Protein AF-A0A2K3JVD7-F1 (afdb_monomer)

InterPro domains:
  IPR003736 Phenylacetic acid degradation-related domain [TIGR00369] (41-106)
  IPR006683 Thioesterase domain [PF03061] (61-104)
  IPR029069 HotDog domai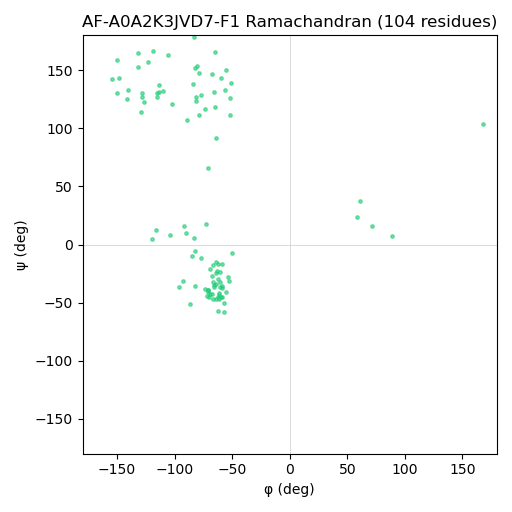n superfamily [SSF54637] (36-105)
  IPR039298 Acyl-coenzyme A thioesterase 13 [PTHR21660] (2-105)

Sequence (106 aa):
MELESVKRYLEKGGETASTVNELPLRFIEPIIMGSLRVDLIEPGRVICSMKIPPRLLNSGNSLHGGATATLVDVVGSAAIPASGHPGLTGVSVEINVSYLDAAYAD

Secondary structure (DSSP, 8-state):
--HHHHHHHHT---TTHHHHHTSPTT-HHHHHHTTEEEEEEETTEEEEEE---GGGB-TTSBB-HHHHHHHHHHHHHHHHHHTTS-TT----S-------S--B--

Organism: Trifolium pratense (NCBI:txid57577)

Mean predicted aligned error: 6.4 Å

Structure (mmCIF, N/CA/C/O backbone):
data_AF-A0A2K3JVD7-F1
#
_entry.id   AF-A0A2K3JVD7-F1
#
loop_
_atom_site.group_PDB
_atom_site.id
_atom_site.type_symbol
_atom_site.label_atom_id
_atom_site.label_al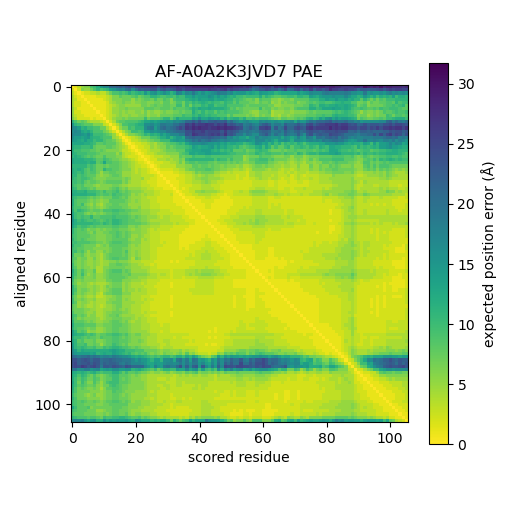t_id
_atom_site.label_comp_id
_atom_site.label_asym_id
_atom_site.label_entity_id
_atom_site.label_seq_id
_atom_site.pdbx_PDB_ins_code
_atom_site.Cartn_x
_atom_site.Cartn_y
_atom_site.Cartn_z
_atom_site.occupancy
_atom_site.B_iso_or_equiv
_atom_site.auth_seq_id
_atom_site.auth_comp_id
_atom_site.auth_asym_id
_atom_site.auth_atom_id
_atom_site.pdbx_PDB_model_num
ATOM 1 N N . MET A 1 1 ? -9.096 21.128 25.927 1.00 58.31 1 MET A N 1
ATOM 2 C CA . MET A 1 1 ? -8.799 19.885 25.180 1.00 58.31 1 MET A CA 1
ATOM 3 C C . MET A 1 1 ? -7.299 19.702 25.283 1.00 58.31 1 MET A C 1
ATOM 5 O O . MET A 1 1 ? -6.552 20.436 24.656 1.00 58.31 1 MET A O 1
ATOM 9 N N . GLU A 1 2 ? -6.890 18.886 26.248 1.00 75.38 2 GLU A N 1
ATOM 10 C CA . GLU A 1 2 ? -5.573 18.954 26.890 1.00 75.38 2 GLU A CA 1
ATOM 11 C C . GLU A 1 2 ? -4.465 18.439 25.964 1.00 75.38 2 GLU A C 1
ATOM 13 O O . GLU A 1 2 ? -4.451 17.253 25.636 1.00 75.38 2 GLU A O 1
ATOM 18 N N . LEU A 1 3 ? -3.513 19.294 25.575 1.00 90.44 3 LEU A N 1
ATOM 19 C CA . LEU A 1 3 ? -2.339 18.927 24.760 1.00 90.44 3 LEU A CA 1
ATOM 20 C C . LEU A 1 3 ? -1.544 17.753 25.365 1.00 90.44 3 LEU A C 1
ATOM 22 O O . LEU A 1 3 ? -0.988 16.926 24.646 1.00 90.44 3 LEU A O 1
ATOM 26 N N . GLU A 1 4 ? -1.594 17.605 26.687 1.00 90.62 4 GLU A N 1
ATOM 27 C CA . GLU A 1 4 ? -1.018 16.478 27.428 1.00 90.62 4 GLU A CA 1
ATOM 28 C C . GLU A 1 4 ? -1.657 15.117 27.103 1.00 90.62 4 GLU A C 1
ATOM 30 O O . GLU A 1 4 ? -1.046 14.066 27.291 1.00 90.62 4 GLU A O 1
ATOM 35 N N . SER A 1 5 ? -2.903 15.085 26.626 1.00 87.44 5 SER A N 1
ATOM 36 C CA . SER A 1 5 ? -3.523 13.843 26.143 1.00 87.44 5 SER A CA 1
ATOM 37 C C . SER A 1 5 ? -2.950 13.407 24.792 1.00 87.44 5 SER A C 1
ATOM 39 O O . SER A 1 5 ? -2.684 12.223 24.603 1.00 87.44 5 SER A O 1
ATOM 41 N N . VAL A 1 6 ? -2.677 14.364 23.898 1.00 87.69 6 VAL A N 1
ATOM 42 C CA . VAL A 1 6 ? -2.039 14.125 22.594 1.00 87.69 6 VAL A CA 1
ATOM 43 C C . VAL A 1 6 ? -0.604 13.6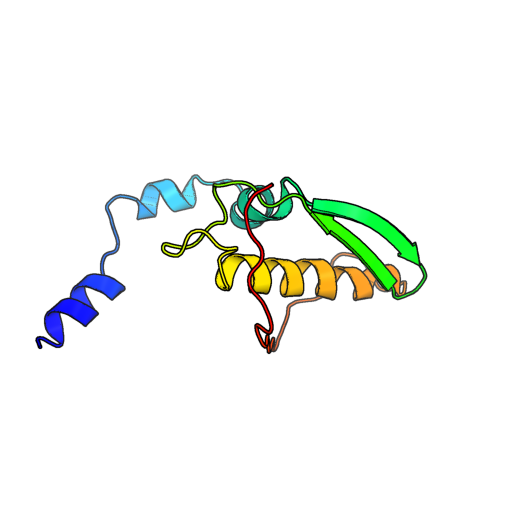50 22.795 1.00 87.69 6 VAL A C 1
ATOM 45 O O . VAL A 1 6 ? -0.212 12.631 22.231 1.00 87.69 6 VAL A O 1
ATOM 48 N N . LYS A 1 7 ? 0.154 14.332 23.661 1.00 87.75 7 LYS A N 1
ATOM 49 C CA . LYS A 1 7 ? 1.522 13.942 24.015 1.00 87.75 7 LYS A CA 1
ATOM 50 C C . LYS A 1 7 ? 1.574 12.521 24.570 1.00 87.75 7 LYS A C 1
ATOM 52 O O . LYS A 1 7 ? 2.301 11.691 24.042 1.00 87.75 7 LYS A O 1
ATOM 57 N N . ARG A 1 8 ? 0.730 12.197 25.556 1.00 87.06 8 ARG A N 1
ATOM 58 C CA . ARG A 1 8 ? 0.650 10.835 26.113 1.00 87.06 8 ARG A CA 1
ATOM 59 C C . ARG A 1 8 ? 0.217 9.782 25.104 1.00 87.06 8 ARG A C 1
ATOM 61 O O . ARG A 1 8 ? 0.590 8.631 25.272 1.00 87.06 8 ARG A O 1
ATOM 68 N N . TYR A 1 9 ? -0.589 10.140 24.106 1.00 82.56 9 TYR A N 1
ATOM 69 C CA . TYR A 1 9 ? -0.962 9.222 23.034 1.00 82.56 9 TYR A CA 1
ATOM 70 C C . TYR A 1 9 ? 0.231 8.915 22.115 1.00 82.56 9 TYR A C 1
ATOM 72 O O . TYR A 1 9 ? 0.478 7.748 21.827 1.00 82.56 9 TYR A O 1
ATOM 80 N N . LEU A 1 10 ? 0.993 9.938 21.710 1.00 83.69 10 LEU A N 1
ATOM 81 C CA . LEU A 1 10 ? 2.177 9.789 20.852 1.00 83.69 10 LEU A CA 1
ATOM 82 C C . LEU A 1 10 ? 3.359 9.126 21.577 1.00 83.69 10 LEU A C 1
ATOM 84 O O . LEU A 1 10 ? 4.061 8.307 20.996 1.00 83.69 10 LEU A O 1
ATOM 88 N N . GLU A 1 11 ? 3.566 9.460 22.851 1.00 85.19 11 GLU A N 1
ATOM 89 C CA . GLU A 1 11 ? 4.664 8.962 23.690 1.00 85.19 11 GLU A CA 1
ATOM 90 C C . GLU A 1 11 ? 4.305 7.680 24.448 1.00 85.19 11 GLU A C 1
ATOM 92 O O . GLU A 1 11 ? 5.059 7.247 25.321 1.00 85.19 11 GLU A O 1
ATOM 97 N N . LYS A 1 12 ? 3.164 7.049 24.140 1.00 68.62 12 LYS A N 1
ATOM 98 C CA . LYS A 1 12 ? 2.780 5.754 24.708 1.00 68.62 12 LYS A CA 1
ATOM 99 C C . LYS A 1 12 ? 3.668 4.647 24.123 1.00 68.62 12 LYS A C 1
ATOM 101 O O . LYS A 1 12 ? 3.206 3.769 23.403 1.00 68.62 12 LYS A O 1
ATOM 106 N N . GLY A 1 13 ? 4.962 4.686 24.431 1.00 61.09 13 GLY A N 1
ATOM 107 C CA . GLY A 1 13 ? 5.855 3.546 24.309 1.00 61.09 13 GLY A CA 1
ATOM 108 C C . GLY A 1 13 ? 5.361 2.488 25.283 1.00 61.09 13 GLY A C 1
ATOM 109 O O . GLY A 1 13 ? 5.654 2.547 26.473 1.00 61.09 13 GLY A O 1
ATOM 110 N N . GLY A 1 14 ? 4.502 1.595 24.801 1.00 56.38 14 GLY A N 1
ATOM 111 C CA . GLY A 1 14 ? 3.979 0.505 25.608 1.00 56.38 14 GLY A CA 1
ATOM 112 C C . GLY A 1 14 ? 5.087 -0.466 26.010 1.00 56.38 14 GLY A C 1
ATOM 113 O O . GLY A 1 14 ? 6.151 -0.516 25.391 1.00 56.38 14 GLY A O 1
ATOM 114 N N . GLU A 1 15 ? 4.779 -1.318 26.987 1.00 56.06 15 GLU A N 1
ATOM 115 C CA . GLU A 1 15 ? 5.540 -2.526 27.361 1.00 56.06 15 GLU A CA 1
ATOM 116 C C . GLU A 1 15 ? 5.881 -3.444 26.160 1.00 56.06 15 GLU A C 1
ATOM 118 O O . GLU A 1 15 ? 6.654 -4.384 26.289 1.00 56.06 15 GLU A O 1
ATOM 123 N N . THR A 1 16 ? 5.339 -3.150 24.977 1.00 57.84 16 THR A N 1
ATOM 124 C CA . THR A 1 16 ? 5.556 -3.792 23.681 1.00 57.84 16 THR A CA 1
ATOM 125 C C . THR A 1 16 ? 6.860 -3.429 22.970 1.00 57.84 16 THR A C 1
ATOM 127 O O . THR A 1 16 ? 7.180 -4.093 21.990 1.00 57.84 16 THR A O 1
ATOM 130 N N . ALA A 1 17 ? 7.630 -2.419 23.390 1.00 64.44 17 ALA A N 1
ATOM 131 C CA . ALA A 1 17 ? 8.852 -2.033 22.664 1.00 64.44 17 ALA A CA 1
ATOM 132 C C . ALA A 1 17 ? 9.897 -3.168 22.587 1.00 64.44 17 ALA A C 1
ATOM 134 O O . ALA A 1 17 ? 10.539 -3.344 21.553 1.00 64.44 17 ALA A O 1
ATOM 135 N N . SER A 1 18 ? 10.035 -3.973 23.648 1.00 69.56 18 SER A N 1
ATOM 136 C CA . SER A 1 18 ? 10.877 -5.178 23.635 1.00 69.56 18 SER A CA 1
ATOM 137 C C . SER A 1 18 ? 10.310 -6.253 22.706 1.00 69.56 18 SER A C 1
ATOM 139 O O . SER A 1 18 ? 11.055 -6.818 21.914 1.00 69.56 18 SER A O 1
ATOM 141 N N . THR A 1 19 ? 8.992 -6.467 22.727 1.00 76.12 19 THR A N 1
ATOM 142 C CA . THR A 1 19 ? 8.288 -7.424 21.858 1.00 76.12 19 THR A CA 1
ATOM 143 C C . THR A 1 19 ? 8.377 -7.049 20.377 1.00 76.12 19 THR A C 1
ATOM 145 O O . THR A 1 19 ? 8.456 -7.922 19.522 1.00 76.12 19 THR A O 1
ATOM 148 N N . VAL A 1 20 ? 8.401 -5.753 20.046 1.00 75.12 20 VAL A N 1
ATOM 149 C CA . VAL A 1 20 ? 8.550 -5.274 18.661 1.00 75.12 20 VAL A CA 1
ATOM 150 C C . VAL A 1 20 ? 9.921 -5.641 18.092 1.00 75.12 20 VAL A C 1
ATOM 152 O O . VAL A 1 20 ? 10.007 -5.986 16.917 1.00 75.12 20 VAL A O 1
ATOM 155 N N . ASN A 1 21 ? 10.975 -5.641 18.913 1.00 80.50 21 ASN A N 1
ATOM 156 C CA . ASN A 1 21 ? 12.309 -6.071 18.479 1.00 80.50 21 ASN A CA 1
ATOM 157 C C . ASN A 1 21 ? 12.387 -7.582 18.201 1.00 80.50 21 ASN A C 1
ATOM 159 O O . ASN A 1 21 ? 13.287 -8.021 17.490 1.00 80.50 21 ASN A O 1
ATOM 163 N N . GLU A 1 22 ? 11.464 -8.371 18.758 1.00 85.50 22 GLU A N 1
ATOM 164 C CA . GLU A 1 22 ? 11.360 -9.816 18.519 1.00 85.50 22 GLU A CA 1
ATOM 165 C C . GLU A 1 22 ? 10.545 -10.149 17.260 1.00 85.50 22 GLU A C 1
ATOM 167 O O . GLU A 1 22 ? 10.524 -11.303 16.822 1.00 85.50 22 GLU A O 1
ATOM 172 N N . LEU A 1 23 ? 9.875 -9.161 16.653 1.00 83.44 23 LEU A N 1
ATOM 173 C CA . LEU A 1 23 ? 9.148 -9.377 15.409 1.00 83.44 23 LEU A CA 1
ATOM 174 C C . LEU A 1 23 ? 10.122 -9.680 14.260 1.00 83.44 23 LEU A C 1
ATOM 176 O O . LEU A 1 23 ? 11.226 -9.133 14.210 1.00 83.44 23 LEU A O 1
ATOM 180 N N . PRO A 1 24 ? 9.717 -10.522 13.293 1.00 84.25 24 PRO A N 1
ATOM 181 C CA . PRO A 1 24 ? 10.532 -10.788 12.118 1.00 84.25 24 PRO A CA 1
ATOM 182 C C . PRO A 1 24 ? 10.907 -9.502 11.376 1.00 84.25 24 PRO A C 1
ATOM 184 O O . PRO A 1 24 ? 10.136 -8.539 11.325 1.00 84.25 24 PRO A O 1
ATOM 187 N N . LEU A 1 25 ? 12.070 -9.509 10.720 1.00 79.88 25 LEU A N 1
ATOM 188 C CA . LEU A 1 25 ? 12.399 -8.471 9.746 1.00 79.88 25 LEU A CA 1
ATOM 189 C C . LEU A 1 25 ? 11.253 -8.338 8.741 1.00 79.88 25 LEU A C 1
ATOM 191 O O . LEU A 1 25 ? 10.713 -9.348 8.285 1.00 79.88 25 LEU A O 1
ATOM 195 N N . ARG A 1 26 ? 10.916 -7.093 8.383 1.00 80.56 26 ARG A N 1
ATOM 196 C CA . ARG A 1 26 ? 9.835 -6.795 7.434 1.00 80.56 26 ARG A CA 1
ATOM 197 C C . ARG A 1 26 ? 8.467 -7.299 7.911 1.00 80.56 26 ARG A C 1
ATOM 199 O O . ARG A 1 26 ? 7.698 -7.806 7.114 1.00 80.56 26 ARG A O 1
ATOM 206 N N . PHE A 1 27 ? 8.154 -7.223 9.210 1.00 84.00 27 PHE A N 1
ATOM 207 C CA . PHE A 1 27 ? 6.888 -7.750 9.753 1.00 84.00 27 PHE A CA 1
ATOM 208 C C . PHE A 1 27 ? 5.627 -7.056 9.208 1.00 84.00 27 PHE A C 1
ATOM 210 O O . PHE A 1 27 ? 4.545 -7.642 9.248 1.00 84.00 27 PHE A O 1
ATOM 217 N N . ILE A 1 28 ? 5.746 -5.823 8.703 1.00 85.75 28 ILE A N 1
ATOM 218 C CA . ILE A 1 28 ? 4.621 -5.058 8.147 1.00 85.75 28 ILE A CA 1
ATOM 219 C C . ILE A 1 28 ? 4.181 -5.664 6.810 1.00 85.75 28 ILE A C 1
ATOM 221 O O . ILE A 1 28 ? 2.982 -5.797 6.550 1.00 85.75 28 ILE A O 1
ATOM 225 N N . GLU A 1 29 ? 5.131 -6.082 5.974 1.00 86.75 29 GLU A N 1
ATOM 226 C CA . GLU A 1 29 ? 4.843 -6.602 4.643 1.00 86.75 29 GLU A CA 1
ATOM 227 C C . GLU A 1 29 ? 3.974 -7.872 4.666 1.00 86.75 29 GLU A C 1
ATOM 229 O O . GLU A 1 29 ? 2.960 -7.874 3.978 1.00 86.75 29 GLU A O 1
ATOM 234 N N . PRO A 1 30 ? 4.225 -8.917 5.479 1.00 87.62 30 PRO A N 1
ATOM 235 C CA . PRO A 1 30 ? 3.326 -10.064 5.608 1.00 87.62 30 PRO A CA 1
ATOM 236 C C . PRO A 1 30 ? 1.916 -9.698 6.081 1.00 87.62 30 PRO A C 1
ATOM 238 O O . PRO A 1 30 ? 0.941 -10.305 5.632 1.00 87.62 30 PRO A O 1
ATOM 241 N N . ILE A 1 31 ? 1.781 -8.700 6.964 1.00 89.69 31 ILE A N 1
ATOM 242 C CA . ILE A 1 31 ? 0.473 -8.260 7.470 1.00 89.69 31 ILE A CA 1
ATOM 243 C C . ILE A 1 31 ? -0.362 -7.691 6.319 1.00 89.69 31 ILE A C 1
ATOM 245 O O . ILE A 1 31 ? -1.531 -8.065 6.158 1.00 89.69 31 ILE A O 1
ATOM 249 N N . ILE A 1 32 ? 0.246 -6.830 5.502 1.00 93.00 32 ILE A N 1
ATOM 250 C CA . ILE A 1 32 ? -0.435 -6.087 4.438 1.00 93.00 32 ILE A CA 1
ATOM 251 C C . ILE A 1 32 ?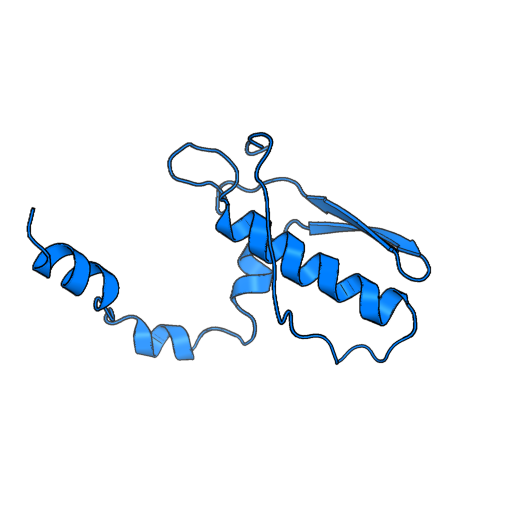 -0.502 -6.905 3.145 1.00 93.00 32 ILE A C 1
ATOM 253 O O . ILE A 1 32 ? -1.578 -7.110 2.597 1.00 93.00 32 ILE A O 1
ATOM 257 N N . MET A 1 33 ? 0.621 -7.445 2.685 1.00 91.31 33 MET A N 1
ATOM 258 C CA . MET A 1 33 ? 0.751 -8.136 1.400 1.00 91.31 33 MET A CA 1
ATOM 259 C C . MET A 1 33 ? 0.295 -9.596 1.427 1.00 91.31 33 MET A C 1
ATOM 261 O O . MET A 1 33 ? 0.265 -10.234 0.381 1.00 91.31 33 MET A O 1
ATOM 265 N N . GLY A 1 34 ? -0.072 -10.153 2.586 1.00 90.50 34 GLY A N 1
ATOM 266 C CA . GLY A 1 34 ? -0.427 -11.573 2.705 1.00 90.50 34 GLY A CA 1
ATOM 267 C C . GLY A 1 34 ? -1.599 -12.040 1.823 1.00 90.50 34 GLY A C 1
ATOM 268 O O . GLY A 1 34 ? -1.761 -13.240 1.632 1.00 90.50 34 GLY A O 1
ATOM 269 N N . SER A 1 35 ? -2.418 -11.126 1.286 1.00 90.50 35 SER A N 1
ATOM 270 C CA . SER A 1 35 ? -3.468 -11.429 0.294 1.00 90.50 35 SER A CA 1
ATOM 271 C C . SER A 1 35 ? -3.245 -10.773 -1.076 1.00 90.50 35 SER A C 1
ATOM 273 O O . SER A 1 35 ? -4.157 -10.769 -1.905 1.00 90.50 35 SER A O 1
ATOM 275 N N . LEU A 1 36 ? -2.050 -10.229 -1.324 1.00 95.06 36 LEU A N 1
ATOM 276 C CA . LEU A 1 36 ? -1.660 -9.665 -2.611 1.00 95.06 36 LEU A CA 1
ATOM 277 C C . LEU A 1 36 ? -1.327 -10.796 -3.593 1.00 95.06 36 LEU A C 1
ATOM 279 O O . LEU A 1 36 ? -0.517 -11.677 -3.304 1.00 95.06 36 LEU A O 1
ATOM 283 N N . ARG A 1 37 ? -1.924 -10.749 -4.780 1.00 95.88 37 ARG A N 1
ATOM 284 C CA . ARG A 1 37 ? -1.650 -11.642 -5.903 1.00 95.88 37 ARG A CA 1
ATOM 285 C C . ARG A 1 37 ? -1.022 -10.836 -7.028 1.00 95.88 37 ARG A C 1
ATOM 287 O O . ARG A 1 37 ? -1.561 -9.809 -7.417 1.00 95.88 37 ARG A O 1
ATOM 294 N N . VAL A 1 38 ? 0.085 -11.324 -7.580 1.00 96.38 38 VAL A N 1
ATOM 295 C CA . VAL A 1 38 ? 0.645 -10.776 -8.819 1.00 96.38 38 VAL A CA 1
ATOM 296 C C . VAL A 1 38 ? -0.118 -11.369 -9.999 1.00 96.38 38 VAL A C 1
ATOM 298 O O . VAL A 1 38 ? -0.188 -12.589 -10.146 1.00 96.38 38 VAL A O 1
ATOM 301 N N . ASP A 1 39 ? -0.690 -10.505 -10.830 1.00 97.62 39 ASP A N 1
ATOM 302 C CA . ASP A 1 39 ? -1.463 -10.893 -12.008 1.00 97.62 39 ASP A CA 1
ATOM 303 C C . ASP A 1 39 ? -0.607 -10.863 -13.280 1.00 97.62 39 ASP A C 1
ATOM 305 O O . ASP A 1 39 ? -0.777 -11.715 -14.151 1.00 97.62 39 ASP A O 1
ATOM 309 N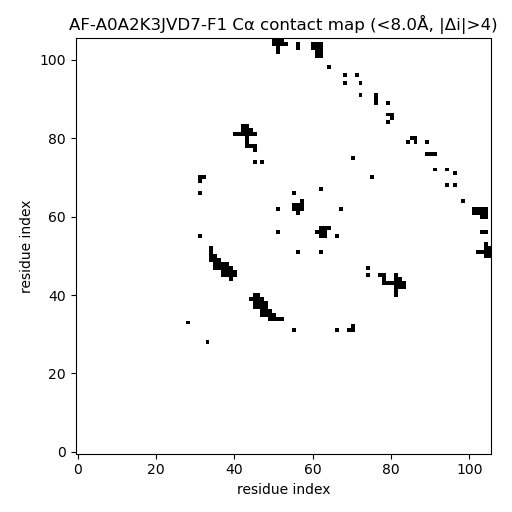 N . LEU A 1 40 ? 0.313 -9.895 -13.386 1.00 97.50 40 LEU A N 1
ATOM 310 C CA . LEU A 1 40 ? 1.179 -9.702 -14.551 1.00 97.50 40 LEU A CA 1
ATOM 311 C C . LEU A 1 40 ? 2.482 -8.989 -14.169 1.00 97.50 40 LEU A C 1
ATOM 313 O O . LEU A 1 40 ? 2.468 -8.048 -13.376 1.00 97.50 40 LEU A O 1
ATOM 317 N N . ILE A 1 41 ? 3.588 -9.396 -14.796 1.00 95.94 41 ILE A N 1
ATOM 318 C CA . ILE A 1 41 ? 4.858 -8.662 -14.793 1.00 95.94 41 ILE A CA 1
ATOM 319 C C . ILE A 1 41 ? 5.321 -8.505 -16.243 1.00 95.94 41 ILE A C 1
ATOM 321 O O . ILE A 1 41 ? 5.444 -9.488 -16.971 1.00 95.94 41 ILE A O 1
ATOM 325 N N . GLU A 1 42 ? 5.601 -7.270 -16.637 1.00 95.56 42 GLU A N 1
ATOM 326 C CA . GLU A 1 42 ? 6.166 -6.871 -17.928 1.00 95.56 42 GLU A CA 1
ATOM 327 C C . GLU A 1 42 ? 7.333 -5.896 -17.678 1.00 95.56 42 GLU A C 1
ATOM 329 O O . GLU A 1 42 ? 7.453 -5.365 -16.568 1.00 95.56 42 GLU A O 1
ATOM 334 N N . PRO A 1 43 ? 8.200 -5.620 -18.672 1.00 94.69 43 PRO A N 1
ATOM 335 C CA . PRO A 1 43 ? 9.259 -4.627 -18.524 1.00 94.69 43 PRO A CA 1
ATOM 336 C C . PRO A 1 43 ? 8.724 -3.275 -18.025 1.00 94.69 43 PRO A C 1
ATOM 338 O O . PRO A 1 43 ? 7.987 -2.584 -18.726 1.00 94.69 43 PRO A O 1
ATOM 341 N N . GLY A 1 44 ? 9.078 -2.923 -16.788 1.00 90.75 44 GLY A N 1
ATOM 342 C CA . GLY A 1 44 ? 8.647 -1.698 -16.107 1.00 90.75 44 GLY A CA 1
ATOM 343 C C . GLY A 1 44 ? 7.185 -1.640 -15.666 1.00 90.75 44 GLY A C 1
ATOM 344 O O . GLY A 1 44 ? 6.695 -0.561 -15.333 1.00 90.75 44 GLY A O 1
ATOM 345 N N . ARG A 1 45 ? 6.477 -2.775 -15.625 1.00 94.75 45 ARG A N 1
ATOM 346 C CA . ARG A 1 45 ? 5.071 -2.825 -15.214 1.00 94.75 45 ARG A CA 1
ATOM 347 C C . ARG A 1 45 ? 4.771 -4.054 -14.370 1.00 94.75 45 ARG A C 1
ATOM 349 O O . ARG A 1 45 ? 5.097 -5.179 -14.733 1.00 94.75 45 ARG A O 1
ATOM 356 N N . VAL A 1 46 ? 4.073 -3.828 -13.263 1.00 94.88 46 VAL A N 1
ATOM 357 C CA . VAL A 1 46 ? 3.572 -4.875 -12.371 1.00 94.88 46 VAL A CA 1
ATOM 358 C C . VAL A 1 46 ? 2.084 -4.631 -12.151 1.00 94.88 46 VAL A C 1
ATOM 360 O O . VAL A 1 46 ? 1.678 -3.508 -11.858 1.00 94.88 46 VAL A O 1
ATOM 363 N N . ILE A 1 47 ? 1.271 -5.671 -12.318 1.00 96.75 47 ILE A N 1
ATOM 364 C CA . ILE A 1 47 ? -0.159 -5.650 -12.000 1.00 96.75 47 ILE A CA 1
ATOM 365 C C . ILE A 1 47 ? -0.400 -6.635 -10.871 1.00 96.75 47 ILE A C 1
ATOM 367 O O . ILE A 1 47 ? 0.009 -7.795 -10.960 1.00 96.75 47 ILE A O 1
ATOM 371 N N . CYS A 1 48 ? -1.101 -6.173 -9.842 1.00 96.31 48 CYS A N 1
ATOM 372 C CA . CYS A 1 48 ? -1.503 -6.991 -8.715 1.00 96.31 48 CYS A CA 1
ATOM 373 C C . CYS A 1 48 ? -2.987 -6.801 -8.405 1.00 96.31 48 CYS A C 1
ATOM 375 O O . CYS A 1 48 ? -3.541 -5.717 -8.595 1.00 96.31 48 CYS A O 1
ATOM 377 N N . SER A 1 49 ? -3.580 -7.834 -7.821 1.00 95.62 49 SER A N 1
ATOM 378 C CA . SER A 1 49 ? -4.921 -7.833 -7.255 1.00 95.62 49 SER A CA 1
ATOM 379 C C . SER A 1 49 ? -4.861 -8.239 -5.788 1.00 95.62 49 SER A C 1
ATOM 381 O O . SER A 1 49 ? -3.908 -8.871 -5.329 1.00 95.62 49 SER A O 1
ATOM 383 N N . MET A 1 50 ? -5.872 -7.854 -5.015 1.00 94.50 50 MET A N 1
ATOM 384 C CA . MET A 1 50 ? -5.922 -8.166 -3.593 1.00 94.50 50 MET A CA 1
ATOM 385 C C . MET A 1 50 ? -7.363 -8.290 -3.123 1.00 94.50 50 MET A C 1
ATOM 387 O O . MET A 1 50 ? -8.171 -7.391 -3.344 1.00 94.50 50 MET A O 1
ATOM 391 N N . LYS A 1 51 ? -7.664 -9.383 -2.418 1.00 95.06 51 LYS A N 1
ATOM 392 C CA . LYS A 1 51 ? -8.866 -9.469 -1.582 1.00 95.06 51 LYS A CA 1
ATOM 393 C C . LYS A 1 51 ? -8.578 -8.781 -0.257 1.00 95.06 51 LYS A C 1
ATOM 395 O O . LYS A 1 51 ? -7.570 -9.105 0.381 1.00 95.06 51 LYS A O 1
ATOM 400 N N . ILE A 1 52 ? -9.431 -7.840 0.141 1.00 95.69 52 ILE A N 1
ATOM 401 C CA . ILE A 1 52 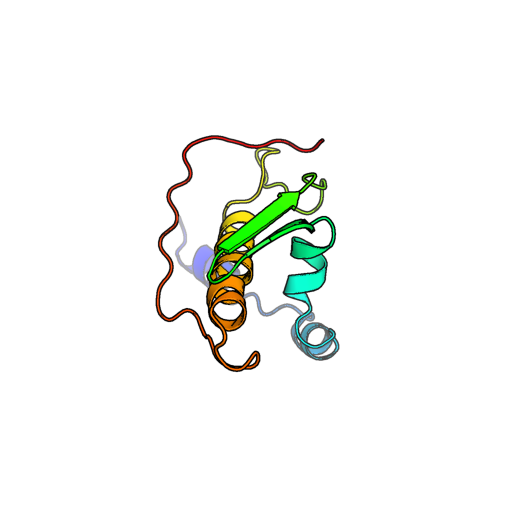? -9.223 -7.025 1.342 1.00 95.69 52 ILE A CA 1
ATOM 402 C C . ILE A 1 52 ? -9.611 -7.852 2.571 1.00 95.69 52 ILE A C 1
ATOM 404 O O . ILE A 1 52 ? -10.788 -8.148 2.761 1.00 95.69 52 ILE A O 1
ATOM 408 N N . PRO A 1 53 ? -8.648 -8.241 3.424 1.00 94.88 53 PRO A N 1
ATOM 409 C CA . PRO A 1 53 ? -8.950 -9.003 4.619 1.00 94.88 53 PRO A CA 1
ATOM 410 C C . PRO A 1 53 ? -9.406 -8.066 5.753 1.00 94.88 53 PRO A C 1
ATOM 412 O O . PRO A 1 53 ? -8.910 -6.938 5.848 1.00 94.88 53 PRO A O 1
ATOM 415 N N . PRO A 1 54 ? -10.239 -8.543 6.701 1.00 95.31 54 PRO A N 1
ATOM 416 C CA . PRO A 1 54 ? -10.741 -7.726 7.812 1.00 95.31 54 PRO A CA 1
ATOM 417 C C . PRO A 1 54 ? -9.653 -7.013 8.631 1.00 95.31 54 PRO A C 1
ATOM 419 O O . PRO A 1 54 ? -9.858 -5.904 9.111 1.00 95.31 54 PRO A O 1
ATOM 422 N N . ARG A 1 55 ? -8.462 -7.618 8.751 1.00 94.25 55 ARG A N 1
ATOM 423 C CA . ARG A 1 55 ? -7.319 -7.049 9.490 1.00 94.25 55 ARG A CA 1
ATOM 424 C C . ARG A 1 55 ? -6.765 -5.739 8.908 1.00 94.25 55 ARG A C 1
ATOM 426 O O . ARG A 1 55 ? -5.973 -5.091 9.578 1.00 94.25 55 ARG A O 1
ATOM 433 N N . LEU A 1 56 ? -7.116 -5.387 7.669 1.00 95.81 56 LEU A N 1
ATOM 434 C CA . LEU A 1 56 ? -6.664 -4.155 7.007 1.00 95.81 56 LEU A CA 1
ATOM 435 C C . LEU A 1 56 ? -7.745 -3.076 6.950 1.00 95.81 56 LEU A C 1
ATOM 437 O O . LEU A 1 56 ? -7.554 -2.055 6.289 1.00 95.81 56 LEU A O 1
ATOM 441 N N . LEU A 1 57 ? -8.877 -3.287 7.619 1.00 97.06 57 LEU A N 1
ATOM 442 C CA . LEU A 1 57 ? -9.931 -2.290 7.692 1.00 97.06 57 LEU A CA 1
ATOM 443 C C . LEU A 1 57 ? -9.603 -1.209 8.728 1.00 97.06 57 LEU A C 1
ATOM 445 O O . LEU A 1 57 ? -8.967 -1.455 9.751 1.00 97.06 57 LEU A O 1
ATOM 449 N N . ASN A 1 58 ? -10.062 0.006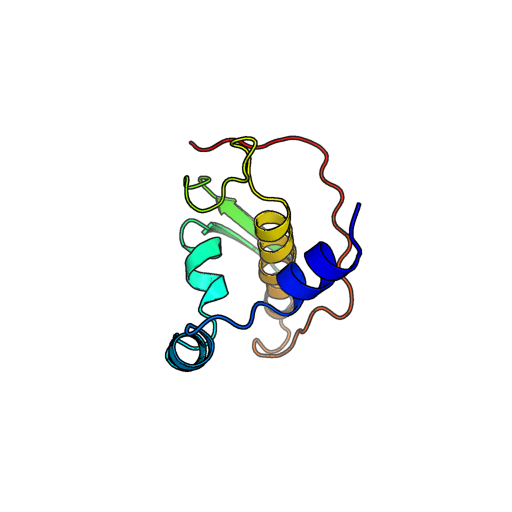 8.455 1.00 96.06 58 ASN A N 1
ATOM 450 C CA . ASN A 1 58 ? -10.111 1.099 9.416 1.00 96.06 58 ASN A CA 1
ATOM 451 C C . ASN A 1 58 ? -11.376 1.011 10.293 1.00 96.06 58 ASN A C 1
ATOM 453 O O . ASN A 1 58 ? -12.231 0.144 10.113 1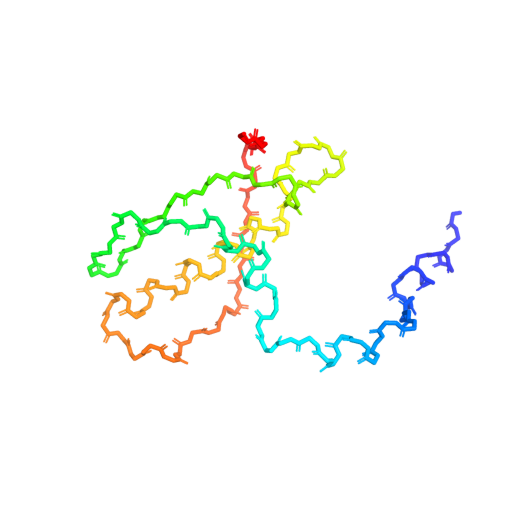.00 96.06 58 ASN A O 1
ATOM 457 N N . SER A 1 59 ? -11.525 1.949 11.231 1.00 95.75 59 SER A N 1
ATOM 458 C CA . SER A 1 59 ? -12.704 2.046 12.107 1.00 95.75 59 SER A CA 1
ATOM 459 C C . SER A 1 59 ? -14.022 2.317 11.367 1.00 95.75 59 SER A C 1
ATOM 461 O O . SER A 1 59 ? -15.091 2.099 11.929 1.00 95.75 59 SER A O 1
ATOM 463 N N . GLY A 1 60 ? -13.958 2.775 10.115 1.00 95.88 60 GLY A N 1
ATOM 464 C CA . GLY A 1 60 ? -15.091 2.941 9.206 1.00 95.88 60 GLY A CA 1
ATOM 465 C C . GLY A 1 60 ? -15.369 1.718 8.324 1.00 95.88 60 GLY A C 1
ATOM 466 O O . GLY A 1 60 ? -16.075 1.856 7.330 1.00 95.88 60 GLY A O 1
ATOM 467 N N . ASN A 1 61 ? -14.814 0.542 8.648 1.00 96.25 61 ASN A N 1
ATOM 468 C CA . ASN A 1 61 ? -15.016 -0.728 7.934 1.00 96.25 61 ASN A CA 1
ATOM 469 C C . ASN A 1 61 ? -14.628 -0.717 6.443 1.00 96.25 61 ASN A C 1
ATOM 471 O O . ASN A 1 61 ? -15.110 -1.541 5.670 1.00 96.25 61 ASN A O 1
ATOM 475 N N . SER A 1 62 ? -13.739 0.185 6.032 1.00 97.62 62 SER A N 1
ATOM 476 C CA . SER A 1 62 ? -13.149 0.221 4.686 1.00 97.62 62 SER A CA 1
ATOM 477 C C . SER A 1 62 ? -11.637 0.040 4.769 1.00 97.62 62 SER A C 1
ATOM 479 O O . SER A 1 62 ? -11.060 0.131 5.852 1.00 97.62 62 SER A O 1
ATOM 481 N N . LEU A 1 63 ? -10.978 -0.230 3.643 1.00 97.12 63 LEU A N 1
ATOM 482 C CA . LEU A 1 63 ? -9.529 -0.386 3.575 1.00 97.12 63 LEU A CA 1
ATOM 483 C C . LEU A 1 63 ? -8.816 0.816 4.217 1.00 97.12 63 LEU A C 1
ATOM 485 O O . LEU A 1 63 ? -9.071 1.977 3.894 1.00 97.12 63 LEU A O 1
ATOM 489 N N . HIS A 1 64 ? -7.925 0.534 5.164 1.00 97.25 64 HIS A N 1
ATOM 490 C CA . HIS A 1 64 ? -7.196 1.559 5.894 1.00 97.25 64 HIS A CA 1
ATOM 491 C C . HIS A 1 64 ? -6.250 2.321 4.960 1.00 97.25 64 HIS A C 1
ATOM 493 O O . HIS A 1 64 ? -5.440 1.709 4.267 1.00 97.25 64 HIS A O 1
ATOM 499 N N . GLY A 1 65 ? -6.279 3.658 5.000 1.00 96.44 65 GLY A N 1
ATOM 500 C CA . GLY A 1 65 ? -5.436 4.491 4.130 1.00 96.44 65 GLY A CA 1
ATOM 501 C C . GLY A 1 65 ? -3.945 4.166 4.260 1.00 96.44 65 GLY A C 1
ATOM 502 O O . GLY A 1 65 ? -3.258 3.999 3.263 1.00 96.44 65 GLY A O 1
ATOM 503 N N . GLY A 1 66 ? -3.465 3.937 5.486 1.00 94.75 66 GLY A N 1
ATOM 504 C CA . GLY A 1 66 ? -2.098 3.453 5.727 1.00 94.75 66 GLY A CA 1
ATOM 505 C C . GLY A 1 66 ? -1.771 2.108 5.057 1.00 94.75 66 GLY A C 1
ATOM 506 O O . GLY A 1 66 ? -0.675 1.959 4.533 1.00 94.75 66 GLY A O 1
ATOM 507 N N . ALA A 1 67 ? -2.715 1.159 4.999 1.00 95.19 67 ALA A N 1
ATOM 508 C CA . ALA A 1 67 ? -2.495 -0.109 4.299 1.00 95.19 67 ALA A CA 1
ATOM 509 C C . ALA A 1 67 ? -2.410 0.107 2.781 1.00 95.19 67 ALA A C 1
ATOM 511 O O . ALA A 1 67 ? -1.513 -0.426 2.133 1.00 95.19 67 ALA A O 1
ATOM 512 N N . THR A 1 68 ? -3.287 0.948 2.225 1.00 95.50 68 THR A N 1
ATOM 513 C CA . THR A 1 68 ? -3.228 1.370 0.818 1.00 95.50 68 THR A CA 1
ATOM 514 C C . THR A 1 68 ? -1.906 2.067 0.490 1.00 95.50 68 THR A C 1
ATOM 516 O O . THR A 1 68 ? -1.290 1.741 -0.519 1.00 95.50 68 THR A O 1
ATOM 519 N N . ALA A 1 69 ? -1.432 2.983 1.339 1.00 95.12 69 ALA A N 1
ATOM 520 C CA . ALA A 1 69 ? -0.161 3.674 1.133 1.00 95.12 69 ALA A CA 1
ATOM 521 C C . ALA A 1 69 ? 1.027 2.701 1.117 1.00 95.12 69 ALA A C 1
ATOM 523 O O . ALA A 1 69 ? 1.878 2.801 0.238 1.00 95.12 69 ALA A O 1
ATOM 524 N N . THR A 1 70 ? 1.055 1.710 2.015 1.00 93.56 70 THR A N 1
ATOM 525 C CA . THR A 1 70 ? 2.091 0.666 1.987 1.00 93.56 70 THR A CA 1
ATOM 526 C C . THR A 1 70 ? 2.000 -0.221 0.743 1.00 93.56 70 THR A C 1
ATOM 528 O O . THR A 1 70 ? 3.027 -0.617 0.200 1.00 93.56 70 THR A O 1
ATOM 531 N N . LEU A 1 71 ? 0.795 -0.530 0.251 1.00 93.56 71 LEU A N 1
ATOM 532 C CA . LEU A 1 71 ? 0.645 -1.253 -1.017 1.00 93.56 71 LEU A CA 1
ATOM 533 C C . LEU A 1 71 ? 1.212 -0.446 -2.188 1.00 93.56 71 LEU A C 1
ATOM 535 O O . LEU A 1 71 ? 1.945 -1.007 -3.000 1.00 93.56 71 LEU A O 1
ATOM 539 N N . VAL A 1 72 ? 0.914 0.856 -2.258 1.00 93.50 72 VAL A N 1
ATOM 540 C CA . VAL A 1 72 ? 1.470 1.760 -3.279 1.00 93.50 72 VAL A CA 1
ATOM 541 C C . VAL A 1 72 ? 2.995 1.800 -3.196 1.00 93.50 72 VAL A C 1
ATOM 543 O O . VAL A 1 72 ? 3.651 1.662 -4.225 1.00 93.50 72 VAL A O 1
ATOM 546 N N . ASP A 1 73 ? 3.553 1.915 -1.990 1.00 92.31 73 ASP A N 1
ATOM 547 C CA . ASP A 1 73 ? 4.998 1.909 -1.747 1.00 92.31 73 ASP A CA 1
ATOM 548 C C . ASP A 1 73 ? 5.672 0.635 -2.279 1.00 92.31 73 ASP A C 1
ATOM 550 O O . ASP A 1 73 ? 6.548 0.679 -3.149 1.00 92.31 73 ASP A O 1
ATOM 554 N N . VAL A 1 74 ? 5.225 -0.531 -1.804 1.00 90.88 74 VAL A N 1
ATOM 555 C CA . VAL A 1 74 ? 5.888 -1.802 -2.115 1.00 90.88 74 VAL A CA 1
ATOM 556 C C . VAL A 1 74 ? 5.658 -2.225 -3.566 1.00 90.88 74 VAL A C 1
ATOM 558 O O . VAL A 1 74 ? 6.600 -2.645 -4.243 1.00 90.88 74 VAL A O 1
ATOM 561 N N . VAL A 1 75 ? 4.426 -2.112 -4.075 1.00 91.38 75 VAL A N 1
ATOM 562 C CA . VAL A 1 75 ? 4.111 -2.492 -5.463 1.00 91.38 75 VAL A CA 1
ATOM 563 C C . VAL A 1 75 ? 4.721 -1.498 -6.449 1.00 91.38 75 VAL A C 1
ATOM 565 O O . VAL A 1 75 ? 5.260 -1.919 -7.472 1.00 91.38 75 VAL A O 1
ATOM 568 N N . GLY A 1 76 ? 4.710 -0.199 -6.135 1.00 91.12 76 GLY A N 1
ATOM 569 C CA . GLY A 1 76 ? 5.371 0.822 -6.947 1.00 91.12 76 GLY A CA 1
ATOM 570 C C . GLY A 1 76 ? 6.879 0.591 -7.032 1.00 91.12 76 GLY A C 1
ATOM 571 O O . GLY A 1 76 ? 7.447 0.608 -8.124 1.00 91.12 76 GLY A O 1
ATOM 572 N N . SER A 1 77 ? 7.513 0.252 -5.907 1.00 90.38 77 SER A N 1
ATOM 573 C CA . SER A 1 77 ? 8.937 -0.098 -5.860 1.00 90.38 77 SER A CA 1
ATOM 574 C C . SER A 1 77 ? 9.277 -1.316 -6.723 1.00 90.38 77 SER A C 1
ATOM 576 O O . SER A 1 77 ? 10.359 -1.373 -7.303 1.00 90.38 77 SER A O 1
ATOM 578 N N . ALA A 1 78 ? 8.356 -2.276 -6.874 1.00 90.88 78 ALA A N 1
ATOM 579 C CA . ALA A 1 78 ? 8.563 -3.468 -7.697 1.00 90.88 78 ALA A CA 1
ATOM 580 C C . ALA A 1 78 ? 8.676 -3.173 -9.209 1.00 90.88 78 ALA A C 1
ATOM 582 O O . ALA A 1 78 ? 9.219 -3.995 -9.952 1.00 90.88 78 ALA A O 1
ATOM 583 N N . ALA A 1 79 ? 8.246 -1.997 -9.682 1.00 89.62 79 ALA A N 1
ATOM 584 C CA . ALA A 1 79 ? 8.428 -1.593 -11.078 1.00 89.62 79 ALA A CA 1
ATOM 585 C C . ALA A 1 79 ? 9.907 -1.342 -11.445 1.00 89.62 79 ALA A C 1
ATOM 587 O O . ALA A 1 79 ? 10.304 -1.534 -12.598 1.00 89.62 79 ALA A O 1
ATOM 588 N N . ILE A 1 80 ? 10.745 -0.964 -10.470 1.00 90.25 80 ILE A N 1
ATOM 589 C CA . ILE A 1 80 ? 12.185 -0.723 -10.662 1.00 90.25 80 ILE A CA 1
ATOM 590 C C . ILE A 1 80 ? 12.906 -2.005 -11.115 1.00 90.25 80 ILE A C 1
ATOM 592 O O . ILE A 1 80 ? 13.490 -1.996 -12.207 1.00 90.25 80 ILE A O 1
ATOM 596 N N . PRO A 1 81 ? 12.847 -3.125 -10.362 1.00 90.81 81 PRO A N 1
ATOM 597 C CA . PRO A 1 81 ? 13.434 -4.378 -10.816 1.00 90.81 81 PRO A CA 1
ATOM 598 C C . PRO A 1 81 ? 12.728 -4.960 -12.037 1.00 90.81 81 PRO A C 1
ATOM 600 O O . PRO A 1 81 ? 13.396 -5.530 -12.897 1.00 90.81 81 PRO A O 1
ATOM 603 N N . ALA A 1 82 ? 11.411 -4.760 -12.183 1.00 91.44 82 ALA A N 1
ATOM 604 C CA . ALA A 1 82 ? 10.708 -5.141 -13.409 1.00 91.44 82 ALA A CA 1
ATOM 605 C C . ALA A 1 82 ? 11.254 -4.407 -14.650 1.00 91.44 82 ALA A C 1
ATOM 607 O O . ALA A 1 82 ? 11.138 -4.911 -15.762 1.00 91.44 82 ALA A O 1
ATOM 608 N N . SER A 1 83 ? 11.888 -3.241 -14.482 1.00 91.12 83 SER A N 1
ATOM 609 C CA . SER A 1 83 ? 12.562 -2.496 -15.557 1.00 91.12 83 SER A CA 1
ATOM 610 C C . SER A 1 83 ? 13.992 -2.984 -15.851 1.00 91.12 83 SER A C 1
ATOM 612 O O . SER A 1 83 ? 14.694 -2.355 -16.637 1.00 91.12 83 SER A O 1
ATOM 614 N N . GLY A 1 84 ? 14.455 -4.070 -15.219 1.00 89.38 84 GLY A N 1
ATOM 615 C CA . GLY A 1 84 ? 15.796 -4.631 -15.424 1.00 89.38 84 GLY A CA 1
ATOM 616 C C . GLY A 1 84 ? 16.890 -4.055 -14.517 1.00 89.38 84 GLY A C 1
ATOM 617 O O . GLY A 1 84 ? 18.062 -4.380 -14.701 1.00 89.38 84 GLY A O 1
ATOM 618 N N . HIS A 1 85 ? 16.535 -3.227 -13.529 1.00 87.00 85 HIS A N 1
ATOM 619 C CA . HIS A 1 85 ? 17.482 -2.747 -12.520 1.00 87.00 85 HIS A CA 1
ATOM 620 C C . HIS A 1 85 ? 17.696 -3.802 -11.414 1.00 87.00 85 HIS A C 1
ATOM 622 O O . HIS A 1 85 ? 16.804 -4.612 -11.155 1.00 87.00 85 HIS A O 1
ATOM 628 N N . PRO A 1 86 ? 18.854 -3.824 -10.730 1.00 80.00 86 PRO A N 1
ATOM 629 C CA . PRO A 1 86 ? 19.131 -4.805 -9.680 1.00 80.00 86 PRO A CA 1
ATOM 630 C C . PRO A 1 86 ? 18.081 -4.801 -8.552 1.00 80.00 86 PRO A C 1
ATOM 632 O O . PRO A 1 86 ? 17.735 -3.756 -8.006 1.00 80.00 86 PRO A O 1
ATOM 635 N N . GLY A 1 87 ? 17.609 -5.989 -8.160 1.00 65.38 87 GLY A N 1
ATOM 636 C CA . GLY A 1 87 ? 16.454 -6.194 -7.269 1.00 65.38 87 GLY A CA 1
ATOM 637 C C . GLY A 1 87 ? 16.622 -5.867 -5.783 1.00 65.38 87 GLY A C 1
ATOM 638 O O . GLY A 1 87 ? 15.815 -6.321 -4.979 1.00 65.38 87 GLY A O 1
ATOM 639 N N . LEU A 1 88 ? 17.646 -5.100 -5.405 1.00 64.50 88 LEU A N 1
ATOM 640 C CA . LEU A 1 88 ? 17.916 -4.717 -4.012 1.00 64.50 88 LEU A CA 1
ATOM 641 C C . LEU A 1 88 ? 17.896 -3.202 -3.777 1.00 64.50 88 LEU A C 1
ATOM 643 O O . LEU A 1 88 ? 18.205 -2.763 -2.672 1.00 64.50 88 LEU A O 1
ATOM 647 N N . THR A 1 89 ? 17.558 -2.388 -4.782 1.00 59.25 89 THR A N 1
ATOM 648 C CA . THR A 1 89 ? 17.688 -0.931 -4.660 1.00 59.25 89 THR A CA 1
ATOM 649 C C . THR A 1 89 ? 16.411 -0.207 -5.060 1.00 59.25 89 THR A C 1
ATOM 651 O O . THR A 1 89 ? 16.018 -0.211 -6.224 1.00 59.25 89 THR A O 1
ATOM 654 N N . GLY A 1 90 ? 15.801 0.442 -4.076 1.00 66.00 90 GLY A N 1
ATOM 655 C CA . GLY A 1 90 ? 14.659 1.331 -4.228 1.00 66.00 90 GLY A CA 1
ATOM 656 C C . GLY A 1 90 ? 14.091 1.610 -2.846 1.00 66.00 90 GLY A C 1
ATOM 657 O O . GLY A 1 90 ? 13.486 0.730 -2.247 1.00 66.00 90 GLY A O 1
ATOM 658 N N . VAL A 1 91 ? 14.359 2.797 -2.310 1.00 78.75 91 VAL A N 1
ATOM 659 C CA . VAL A 1 91 ? 13.647 3.314 -1.139 1.00 78.75 91 VAL A CA 1
ATOM 660 C C . VAL A 1 91 ? 12.790 4.464 -1.625 1.00 78.75 91 VAL A C 1
ATOM 662 O O . VAL A 1 91 ? 13.276 5.323 -2.368 1.00 78.75 91 VAL A O 1
ATOM 665 N N . SER A 1 92 ? 11.522 4.473 -1.237 1.00 87.31 92 SER A N 1
ATOM 666 C CA . SER A 1 92 ? 10.655 5.597 -1.549 1.00 87.31 92 SER A CA 1
ATOM 667 C C . SER A 1 92 ? 11.161 6.835 -0.823 1.00 87.31 92 SER A C 1
ATOM 669 O O . SER A 1 92 ? 11.257 6.866 0.403 1.00 87.31 92 SER A O 1
ATOM 671 N N . VAL A 1 93 ? 11.534 7.849 -1.602 1.00 91.69 93 VAL A N 1
ATOM 672 C CA . VAL A 1 93 ? 11.944 9.161 -1.083 1.00 91.69 93 VAL A CA 1
ATOM 673 C C . VAL A 1 93 ? 10.711 10.010 -0.780 1.00 91.69 93 VAL A C 1
ATOM 675 O O . VAL A 1 93 ? 10.695 10.764 0.188 1.00 91.69 93 VAL A O 1
ATOM 678 N N . GLU A 1 94 ? 9.673 9.870 -1.602 1.00 93.31 94 GLU A N 1
ATOM 679 C CA . GLU A 1 94 ? 8.406 10.580 -1.486 1.00 93.31 94 GLU A CA 1
ATOM 680 C C . GLU A 1 94 ? 7.285 9.685 -2.015 1.00 93.31 94 GLU A C 1
ATOM 682 O O . GLU A 1 94 ? 7.488 8.923 -2.964 1.00 93.31 94 GLU A O 1
ATOM 687 N N . ILE A 1 95 ? 6.124 9.753 -1.363 1.00 94.06 95 ILE A N 1
ATOM 688 C CA . ILE A 1 95 ? 4.901 9.093 -1.806 1.00 94.06 95 ILE A CA 1
ATOM 689 C C . ILE A 1 95 ? 3.737 10.038 -1.534 1.00 94.06 95 ILE A C 1
ATOM 691 O O . ILE A 1 95 ? 3.484 10.406 -0.384 1.00 94.06 95 ILE A O 1
ATOM 695 N N . ASN A 1 96 ? 2.966 10.323 -2.578 1.00 95.06 96 ASN A N 1
ATOM 696 C CA . ASN A 1 96 ? 1.687 11.005 -2.475 1.00 95.06 96 ASN A CA 1
ATOM 697 C C . ASN A 1 96 ? 0.553 10.070 -2.912 1.00 95.06 96 ASN A C 1
ATOM 699 O O . ASN A 1 96 ? 0.580 9.508 -4.007 1.00 95.06 96 ASN A O 1
ATOM 703 N N . VAL A 1 97 ? -0.465 9.920 -2.062 1.00 96.31 97 VAL A N 1
ATOM 704 C CA . VAL A 1 97 ? -1.630 9.063 -2.317 1.00 96.31 97 VAL A CA 1
ATOM 705 C C . VAL A 1 97 ? -2.907 9.876 -2.139 1.00 96.31 97 VAL A C 1
ATOM 707 O O . VAL A 1 97 ? -3.164 10.417 -1.067 1.00 96.31 97 VAL A O 1
ATOM 710 N N . SER A 1 98 ? -3.733 9.924 -3.186 1.00 97.12 98 SER A N 1
ATOM 711 C CA . SER A 1 98 ? -5.095 10.468 -3.131 1.00 97.12 98 SER A CA 1
ATOM 712 C C . SER A 1 98 ? -6.110 9.327 -3.086 1.00 97.12 98 SER A C 1
ATOM 714 O O . SER A 1 98 ? -6.154 8.495 -3.990 1.00 97.12 98 SER A O 1
ATOM 716 N N . TYR A 1 99 ? -6.928 9.286 -2.036 1.00 96.12 99 TYR A N 1
ATOM 717 C CA . TYR A 1 99 ? -7.950 8.256 -1.835 1.00 96.12 99 TYR A CA 1
ATOM 718 C C . TYR A 1 99 ? -9.259 8.701 -2.486 1.00 96.12 99 TYR A C 1
ATOM 720 O O . TYR A 1 99 ? -9.904 9.628 -1.999 1.00 96.12 99 TYR A O 1
ATOM 728 N N . LEU A 1 100 ? -9.618 8.074 -3.608 1.00 96.69 100 LEU A 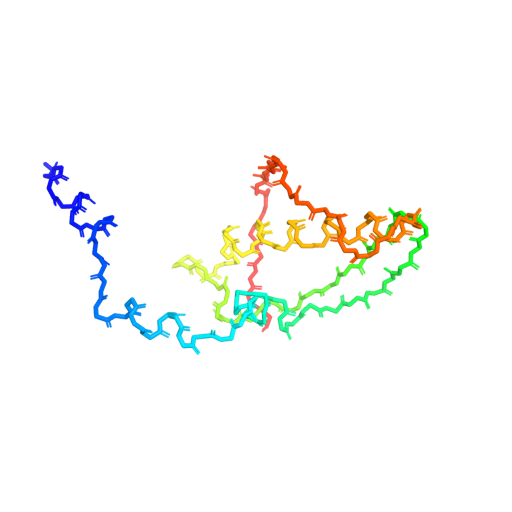N 1
ATOM 729 C CA . LEU A 1 100 ? -10.754 8.503 -4.431 1.00 96.69 100 LEU A CA 1
ATOM 730 C C . LEU A 1 100 ? -12.065 7.791 -4.086 1.00 96.69 100 LEU A C 1
ATOM 732 O O . LEU A 1 100 ? -13.126 8.388 -4.230 1.00 96.69 100 LEU A O 1
ATOM 736 N N . ASP A 1 101 ? -11.991 6.536 -3.642 1.00 96.81 101 ASP A N 1
ATOM 737 C CA . ASP A 1 101 ? -13.160 5.737 -3.276 1.00 96.81 101 ASP A CA 1
ATOM 738 C C . ASP A 1 101 ? -12.817 4.727 -2.171 1.00 96.81 101 ASP A C 1
ATOM 740 O O . ASP A 1 101 ? -11.647 4.384 -1.958 1.00 96.81 101 ASP A O 1
ATOM 744 N N . ALA A 1 102 ? -13.841 4.268 -1.454 1.00 96.75 102 ALA A N 1
ATOM 745 C CA . ALA A 1 102 ? -13.715 3.258 -0.417 1.00 96.75 102 ALA A CA 1
ATOM 746 C C . ALA A 1 102 ? -13.742 1.850 -1.022 1.00 96.75 102 ALA A C 1
ATOM 748 O O . ALA A 1 102 ? -14.571 1.525 -1.867 1.00 96.75 102 ALA A O 1
ATOM 749 N N . ALA A 1 103 ? -12.869 0.980 -0.521 1.00 96.56 103 ALA A N 1
ATOM 750 C CA . ALA A 1 103 ? -12.916 -0.447 -0.804 1.00 96.56 103 ALA A CA 1
ATOM 751 C C . ALA A 1 103 ? -13.246 -1.207 0.485 1.00 96.56 103 ALA A C 1
ATOM 753 O O . ALA A 1 103 ? -12.717 -0.883 1.552 1.00 96.56 103 ALA A O 1
ATOM 754 N N . TYR A 1 104 ? -14.130 -2.195 0.398 1.00 96.50 104 TYR A N 1
ATOM 755 C CA . TYR A 1 104 ? -14.620 -2.960 1.545 1.00 96.50 104 TYR A CA 1
ATOM 756 C C . TYR A 1 104 ? -13.996 -4.355 1.571 1.00 96.50 104 TYR A C 1
ATOM 758 O O . TYR A 1 104 ? -13.431 -4.805 0.575 1.00 96.50 104 TYR A O 1
ATOM 766 N N . ALA A 1 105 ? -14.070 -5.024 2.722 1.00 93.88 105 ALA A N 1
ATOM 767 C CA . ALA A 1 105 ? -13.690 -6.430 2.792 1.00 93.88 105 ALA A CA 1
ATOM 768 C C . ALA A 1 105 ? -14.563 -7.275 1.853 1.00 93.88 105 ALA A C 1
ATOM 770 O O . ALA A 1 105 ? -15.754 -6.997 1.699 1.00 93.88 105 ALA A O 1
ATOM 771 N N . ASP A 1 106 ? -13.929 -8.277 1.247 1.00 76.94 106 ASP A N 1
ATOM 772 C CA . ASP A 1 106 ? -14.569 -9.311 0.423 1.00 76.94 106 ASP A CA 1
ATOM 773 C C . ASP A 1 106 ? -14.996 -10.501 1.297 1.00 76.94 106 ASP A C 1
ATOM 775 O O . ASP A 1 106 ? -14.222 -10.853 2.224 1.00 76.94 106 ASP A O 1
#

pLDDT: mean 87.96, std 10.77, range [56.06, 97.62]

Nearest PDB structures (foldseek):
  2h4u-assembly1_A  TM=9.231E-01  e=1.732E-04  Homo sapiens
  2h4u-assembly1_D  TM=9.226E-01  e=5.102E-04  Homo sapiens
  3f5o-assembly1_B  TM=8.303E-01  e=2.121E-04  Homo sapiens
  2cy9-assembly1_B  TM=7.725E-01  e=3.403E-04  Mus musculus
  1zki-assembly1_B  TM=8.135E-01  e=6.635E-03  Pseudomonas aeruginosa PAO1

Radius of gyration: 17.07 Å; Cα contacts (8 Å, |Δi|>4): 98; chains: 1; bounding box: 34×32×46 Å

Foldseek 3Di:
DDVVVVVCVVPCPDVCPVVVVVADVPNVCCQLCVFKDWPDQAQLDTDIDGADDQSQADPVQFGDPVSVQVCCQVRNQVSCVSNVDDPPDDDDPDDDDDDDDTHHGD

Solvent-accessible surface area (backbone atoms only — not comparable to full-atom values): 6724 Å² total; per-residue (Å²): 135,63,66,68,58,57,50,52,63,75,65,57,79,52,93,51,63,68,58,58,71,70,49,61,86,70,56,64,53,59,71,66,49,68,50,58,41,81,75,46,80,46,84,51,37,72,42,69,50,66,64,43,53,75,90,45,40,38,98,82,61,24,61,22,66,69,54,54,51,49,49,51,52,55,57,56,48,49,22,47,38,39,55,73,44,69,87,86,72,79,76,85,89,75,86,88,84,85,87,86,76,86,48,58,64,113